Protein AF-A0A3S1QYB8-F1 (afdb_monomer_lite)

Structure (mmCIF, N/CA/C/O backbone):
data_AF-A0A3S1QYB8-F1
#
_entry.id   AF-A0A3S1QYB8-F1
#
loop_
_atom_site.group_PDB
_atom_site.id
_atom_site.type_symbol
_atom_site.label_atom_id
_atom_site.label_alt_id
_atom_site.label_comp_id
_atom_site.label_asym_id
_atom_site.label_entity_id
_atom_site.label_seq_id
_atom_site.pdbx_PDB_ins_code
_atom_site.Cartn_x
_atom_site.Cartn_y
_atom_site.Cartn_z
_atom_site.occupancy
_atom_site.B_iso_or_equiv
_atom_site.auth_seq_id
_atom_site.auth_comp_id
_atom_site.auth_asym_id
_atom_site.auth_atom_id
_atom_site.pdbx_PDB_model_num
ATOM 1 N N . ILE A 1 1 ? -15.204 2.999 31.875 1.00 94.75 1 ILE A N 1
ATOM 2 C CA . ILE A 1 1 ? -15.272 3.594 30.516 1.00 94.75 1 ILE A CA 1
ATOM 3 C C . ILE A 1 1 ? -16.726 3.770 30.105 1.00 94.75 1 ILE A C 1
ATOM 5 O O . ILE A 1 1 ? -17.109 4.912 29.924 1.00 94.75 1 ILE A O 1
ATOM 9 N N . ARG A 1 2 ? -17.537 2.701 30.060 1.00 95.44 2 ARG A N 1
ATOM 10 C CA . ARG A 1 2 ? -18.977 2.768 29.740 1.00 95.44 2 ARG A CA 1
ATOM 11 C C . ARG A 1 2 ? -19.713 3.896 30.472 1.00 95.44 2 ARG A C 1
ATOM 13 O O . ARG A 1 2 ? -20.217 4.795 29.818 1.00 95.44 2 ARG A O 1
ATOM 20 N N . ASP A 1 3 ? -19.634 3.929 31.799 1.00 96.38 3 ASP A N 1
ATOM 21 C CA . ASP A 1 3 ? -20.316 4.953 32.603 1.00 96.38 3 ASP A CA 1
ATOM 22 C C . ASP A 1 3 ? -19.886 6.386 32.237 1.00 96.38 3 ASP A C 1
ATOM 24 O O . ASP A 1 3 ? -20.693 7.309 32.247 1.00 96.38 3 ASP A O 1
ATOM 28 N N . ALA A 1 4 ? -18.615 6.585 31.870 1.00 96.50 4 ALA A N 1
ATOM 29 C CA . ALA A 1 4 ? -18.109 7.887 31.439 1.00 96.50 4 ALA A CA 1
ATOM 30 C C . ALA A 1 4 ? -18.601 8.262 30.029 1.00 96.50 4 ALA A C 1
ATOM 32 O O . ALA A 1 4 ? -18.896 9.431 29.785 1.00 96.50 4 ALA A O 1
ATOM 33 N N . LEU A 1 5 ? -18.722 7.284 29.121 1.00 95.25 5 LEU A N 1
ATOM 34 C CA . LEU A 1 5 ? -19.315 7.481 27.794 1.00 95.25 5 LEU A CA 1
ATOM 35 C C . LEU A 1 5 ? -20.794 7.859 27.912 1.00 95.25 5 LEU A C 1
ATOM 37 O O . LEU A 1 5 ? -21.228 8.837 27.310 1.00 95.25 5 LEU A O 1
ATOM 41 N N . GLU A 1 6 ? -21.547 7.135 28.741 1.00 94.75 6 GLU A N 1
ATOM 42 C CA . GLU A 1 6 ? -22.965 7.398 28.997 1.00 94.75 6 GLU A CA 1
ATOM 43 C C . GLU A 1 6 ? -23.174 8.766 29.655 1.00 94.75 6 GLU A C 1
ATOM 45 O O . GLU A 1 6 ? -24.042 9.528 29.229 1.00 94.75 6 GLU A O 1
ATOM 50 N N . ALA A 1 7 ? -22.340 9.130 30.636 1.00 96.56 7 ALA A N 1
ATOM 51 C CA . ALA A 1 7 ? -22.395 10.442 31.276 1.00 96.56 7 ALA A CA 1
ATOM 52 C C . ALA A 1 7 ? -22.095 11.588 30.293 1.00 96.56 7 ALA A C 1
ATOM 54 O O . ALA A 1 7 ? -22.772 12.618 30.319 1.00 96.56 7 ALA A O 1
ATOM 55 N N . ALA A 1 8 ? -21.112 11.415 29.404 1.00 95.62 8 ALA A N 1
ATOM 56 C CA . ALA A 1 8 ? -20.799 12.394 28.365 1.00 95.62 8 ALA A CA 1
ATOM 57 C C . ALA A 1 8 ? -21.918 12.496 27.311 1.00 95.62 8 ALA A C 1
ATOM 59 O O . ALA A 1 8 ? -22.296 13.592 26.900 1.00 95.62 8 ALA A O 1
ATOM 60 N N . ALA A 1 9 ? -22.512 11.373 26.906 1.00 93.00 9 ALA A N 1
ATOM 61 C CA . ALA A 1 9 ? -23.661 11.379 26.005 1.00 93.00 9 ALA A CA 1
ATOM 62 C C . ALA A 1 9 ? -24.874 12.083 26.645 1.00 93.00 9 ALA A C 1
ATOM 64 O O . ALA A 1 9 ? -25.525 12.912 26.002 1.00 93.00 9 ALA A O 1
ATOM 65 N N . ALA A 1 10 ? -25.141 11.815 27.928 1.00 96.00 10 ALA A N 1
ATOM 66 C CA . ALA A 1 10 ? -26.220 12.439 28.692 1.00 96.00 10 ALA A CA 1
ATOM 67 C C . ALA A 1 10 ? -26.015 13.950 28.898 1.00 96.00 10 ALA A C 1
ATOM 69 O O . ALA A 1 10 ? -26.993 14.695 28.946 1.00 96.00 10 ALA A O 1
ATOM 70 N N . SER A 1 11 ? -24.766 14.424 28.962 1.00 96.81 11 SER A N 1
ATOM 71 C CA . SER A 1 11 ? -24.444 15.859 29.009 1.00 96.81 11 SER A CA 1
ATOM 72 C C . SER A 1 11 ? -24.507 16.551 27.638 1.00 96.81 11 SER A C 1
ATOM 74 O O . SER A 1 11 ? -24.294 17.760 27.540 1.00 96.81 11 SER A O 1
ATOM 76 N N . GLY A 1 12 ? -24.855 15.812 26.579 1.00 97.19 12 GLY A N 1
ATOM 77 C CA . GLY A 1 12 ? -25.076 16.337 25.234 1.00 97.19 12 GLY A CA 1
ATOM 78 C C . GLY A 1 12 ? -23.869 16.241 24.300 1.00 97.19 12 GLY A C 1
ATOM 79 O O . GLY A 1 12 ? -23.963 16.711 23.162 1.00 97.19 12 GLY A O 1
ATOM 80 N N . SER A 1 13 ? -22.756 15.625 24.717 1.00 96.75 13 SER A N 1
ATOM 81 C CA . SER A 1 13 ? -21.618 15.383 23.825 1.00 96.75 13 SER A CA 1
ATOM 82 C C . SER A 1 13 ? -22.030 14.484 22.654 1.00 96.75 13 SER A C 1
ATOM 84 O O . SER A 1 13 ? -22.622 13.424 22.836 1.00 96.75 13 SER A O 1
ATOM 86 N N . ARG A 1 14 ? -21.724 14.920 21.425 1.00 94.19 14 ARG A N 1
ATOM 87 C CA . ARG A 1 14 ? -22.006 14.163 20.187 1.00 94.19 14 ARG A CA 1
ATOM 88 C C . ARG A 1 14 ? -20.832 13.309 19.722 1.00 94.19 14 ARG A C 1
ATOM 90 O O . ARG A 1 14 ? -21.042 12.282 19.092 1.00 94.19 14 ARG A O 1
ATOM 97 N N . TYR A 1 15 ? -19.618 13.747 20.038 1.00 95.44 15 TYR A N 1
ATOM 98 C CA . TYR A 1 15 ? -18.372 13.064 19.717 1.00 95.44 15 TYR A CA 1
ATOM 99 C C . TYR A 1 15 ? -17.542 12.998 20.993 1.00 95.44 15 TYR A C 1
ATOM 101 O O . TYR A 1 15 ? -17.336 14.025 21.642 1.00 95.44 15 TYR A O 1
ATOM 109 N N . ILE A 1 16 ? -17.101 11.798 21.360 1.00 96.00 16 ILE A N 1
ATOM 110 C CA . ILE A 1 16 ? -16.344 11.552 22.586 1.00 96.00 16 ILE A CA 1
ATOM 111 C C . ILE A 1 16 ? -15.006 10.946 22.175 1.00 96.00 16 ILE A C 1
ATOM 113 O O . ILE A 1 16 ? -14.957 9.851 21.620 1.00 96.00 16 ILE A O 1
ATOM 117 N N . VAL A 1 17 ? -13.924 11.684 22.415 1.00 96.12 17 VAL A N 1
ATOM 118 C CA . VAL A 1 17 ? -12.561 11.182 22.216 1.00 96.12 17 VAL A CA 1
ATOM 119 C C . VAL A 1 17 ? -12.156 10.426 23.474 1.00 96.12 17 VAL A C 1
ATOM 121 O O . VAL A 1 17 ? -12.321 10.940 24.580 1.00 96.12 17 VAL A O 1
ATOM 124 N N . VAL A 1 18 ? -11.649 9.207 23.303 1.00 96.25 18 VAL A N 1
ATOM 125 C CA . VAL A 1 18 ? -11.199 8.355 24.406 1.00 96.25 18 VAL A CA 1
ATOM 126 C C . VAL A 1 18 ? -9.716 8.081 24.234 1.00 96.25 18 VAL A C 1
ATOM 128 O O . VAL A 1 18 ? -9.291 7.601 23.182 1.00 96.25 18 VAL A O 1
ATOM 131 N N . ASP A 1 19 ? -8.939 8.387 25.266 1.00 96.81 19 ASP A N 1
ATOM 132 C CA . ASP A 1 19 ? -7.500 8.155 25.254 1.00 96.81 19 ASP A CA 1
ATOM 133 C C . ASP A 1 19 ? -7.182 6.657 25.285 1.00 96.81 19 ASP A C 1
ATOM 135 O O . ASP A 1 19 ? -7.804 5.877 26.010 1.00 96.81 19 ASP A O 1
ATOM 139 N N . ALA A 1 20 ? -6.162 6.268 24.524 1.00 96.88 20 ALA A N 1
ATOM 140 C CA . ALA A 1 20 ? -5.585 4.934 24.550 1.00 96.88 20 ALA A CA 1
ATOM 141 C C . ALA A 1 20 ? -4.062 5.047 24.466 1.00 96.88 20 ALA A C 1
ATOM 143 O O . ALA A 1 20 ? -3.528 5.638 23.526 1.00 96.88 20 ALA A O 1
ATOM 144 N N . ILE A 1 21 ? -3.363 4.484 25.450 1.00 97.06 21 ILE A N 1
ATOM 145 C CA . ILE A 1 21 ? -1.895 4.467 25.510 1.00 97.06 21 ILE A CA 1
ATOM 146 C C . ILE A 1 21 ? -1.376 3.084 25.097 1.00 97.06 21 ILE A C 1
ATOM 148 O O . ILE A 1 21 ? -0.306 2.967 24.503 1.00 97.06 21 ILE A O 1
ATOM 152 N N . LEU A 1 22 ? -2.134 2.031 25.413 1.00 97.06 22 LEU A N 1
ATOM 153 C CA . LEU A 1 22 ? -1.782 0.631 25.189 1.00 97.06 22 LEU A CA 1
ATOM 154 C C . LEU A 1 22 ? -2.928 -0.128 24.507 1.00 97.06 22 LEU A C 1
ATOM 156 O O . LEU A 1 22 ? -4.095 0.231 24.645 1.00 97.06 22 LEU A O 1
ATOM 160 N N . ASP A 1 23 ? -2.620 -1.259 23.866 1.00 96.81 23 ASP A N 1
ATOM 161 C CA . ASP A 1 23 ? -3.629 -2.115 23.214 1.00 96.81 23 ASP A CA 1
ATOM 162 C C . ASP A 1 23 ? -4.745 -2.567 24.168 1.00 96.81 23 ASP A C 1
ATOM 164 O O . ASP A 1 23 ? -5.901 -2.700 23.769 1.00 96.81 23 ASP A O 1
ATOM 168 N N . LYS A 1 24 ? -4.432 -2.762 25.455 1.00 97.00 24 LYS A N 1
ATOM 169 C CA . LYS A 1 24 ? -5.439 -3.094 26.476 1.00 97.00 24 LYS A CA 1
ATOM 170 C C . LYS A 1 24 ? -6.483 -1.987 26.662 1.00 97.00 24 LYS A C 1
ATOM 172 O O . LYS A 1 24 ? -7.623 -2.297 26.995 1.00 97.00 24 LYS A O 1
ATOM 177 N N . ASP A 1 25 ? -6.111 -0.728 26.428 1.00 97.19 25 ASP A N 1
ATOM 178 C CA . ASP A 1 25 ? -7.034 0.402 26.512 1.00 97.19 25 ASP A CA 1
ATOM 179 C C . ASP A 1 25 ? -7.999 0.345 25.322 1.00 97.19 25 ASP A C 1
ATOM 181 O O . ASP A 1 25 ? -9.204 0.460 25.509 1.00 97.19 25 ASP A O 1
ATOM 185 N N . LEU A 1 26 ? -7.502 0.038 24.115 1.00 97.19 26 LEU A N 1
ATOM 186 C CA . LEU A 1 26 ? -8.329 -0.173 22.917 1.00 97.19 26 LEU A CA 1
ATOM 187 C C . LEU A 1 26 ? -9.301 -1.351 23.073 1.00 97.19 26 LEU A C 1
ATOM 189 O O . LEU A 1 26 ? -10.452 -1.266 22.644 1.00 97.19 26 LEU A O 1
ATOM 193 N N . ILE A 1 27 ? -8.869 -2.439 23.717 1.00 96.75 27 ILE A N 1
ATOM 194 C CA . ILE A 1 27 ? -9.749 -3.569 24.044 1.00 96.75 27 ILE A CA 1
ATOM 195 C C . ILE A 1 27 ? -10.845 -3.123 25.020 1.00 96.75 27 ILE A C 1
ATOM 197 O O . ILE A 1 27 ? -12.020 -3.375 24.759 1.00 96.75 27 ILE A O 1
ATOM 201 N N . ALA A 1 28 ? -10.486 -2.414 26.095 1.00 96.94 28 ALA A N 1
ATOM 202 C CA . ALA A 1 28 ? -11.443 -1.915 27.083 1.00 96.94 28 ALA A CA 1
ATOM 203 C C . ALA A 1 28 ? -12.426 -0.882 26.493 1.00 96.94 28 ALA A C 1
ATOM 205 O O . ALA A 1 28 ? -13.602 -0.871 26.861 1.00 96.94 28 ALA A O 1
ATOM 206 N N . ILE A 1 29 ? -11.972 -0.041 25.556 1.00 96.50 29 ILE A N 1
ATOM 207 C CA . ILE A 1 29 ? -12.822 0.868 24.773 1.00 96.50 29 ILE A CA 1
ATOM 208 C C . ILE A 1 29 ? -13.810 0.061 23.932 1.00 96.50 29 ILE A C 1
ATOM 210 O O . ILE A 1 29 ? -15.009 0.320 23.992 1.00 96.50 29 ILE A O 1
ATOM 214 N N . GLY A 1 30 ? -13.327 -0.946 23.197 1.00 95.69 30 GLY A N 1
ATOM 215 C CA . GLY A 1 30 ? -14.179 -1.822 22.396 1.00 95.69 30 GLY A CA 1
ATOM 216 C C . GLY A 1 30 ? -15.252 -2.514 23.237 1.00 95.69 30 GLY A C 1
ATOM 217 O O . GLY A 1 30 ? -16.414 -2.527 22.848 1.00 95.69 30 GLY A O 1
ATOM 218 N N . GLU A 1 31 ? -14.900 -3.039 24.412 1.00 96.12 31 GLU A N 1
ATOM 219 C CA . GLU A 1 31 ? -15.863 -3.642 25.345 1.00 96.12 31 GLU A CA 1
ATOM 220 C C . GLU A 1 31 ? -16.900 -2.636 25.857 1.00 96.12 31 GLU A C 1
ATOM 222 O O . GLU A 1 31 ? -18.093 -2.941 25.900 1.00 96.12 31 GLU A O 1
ATOM 227 N N . ALA A 1 32 ? -16.469 -1.428 26.227 1.00 96.00 32 ALA A N 1
ATOM 228 C CA . ALA A 1 32 ? -17.360 -0.373 26.702 1.00 96.00 32 ALA A CA 1
ATOM 229 C C . ALA A 1 32 ? -18.340 0.108 25.623 1.00 96.00 32 ALA A C 1
ATOM 231 O O . ALA A 1 32 ? -19.475 0.439 25.951 1.00 96.00 32 ALA A O 1
ATOM 232 N N . ALA A 1 33 ? -17.925 0.080 24.359 1.00 93.94 33 ALA A N 1
ATOM 233 C CA . ALA A 1 33 ? -18.715 0.507 23.211 1.00 93.94 33 ALA A CA 1
ATOM 234 C C . ALA A 1 33 ? -19.610 -0.602 22.618 1.00 93.94 33 ALA A C 1
ATOM 236 O O . ALA A 1 33 ? -20.138 -0.456 21.522 1.00 93.94 33 ALA A O 1
ATOM 237 N N . GLU A 1 34 ? -19.799 -1.731 23.315 1.00 94.06 34 GLU A N 1
ATOM 238 C CA . GLU A 1 34 ? -20.613 -2.868 22.837 1.00 94.06 34 GLU A CA 1
ATOM 239 C C . GLU A 1 34 ? -22.035 -2.485 22.389 1.00 94.06 34 GLU A C 1
ATOM 241 O O . GLU A 1 34 ? -22.575 -3.103 21.474 1.00 94.06 34 GLU A O 1
ATOM 246 N N . SER A 1 35 ? -22.636 -1.483 23.031 1.00 90.56 35 SER A N 1
ATOM 247 C CA . SER A 1 35 ? -23.990 -0.994 22.747 1.00 90.56 35 SER A CA 1
ATOM 248 C C . SER A 1 35 ? -24.030 0.167 21.750 1.00 90.56 35 SER A C 1
ATOM 250 O O . SER A 1 35 ? -25.119 0.610 21.384 1.00 90.56 35 SER A O 1
ATOM 252 N N . ASP A 1 36 ? -22.874 0.683 21.332 1.00 92.62 36 ASP A N 1
ATOM 253 C CA . ASP A 1 36 ? -22.805 1.849 20.460 1.00 92.62 36 ASP A CA 1
ATOM 254 C C . ASP A 1 36 ? -23.073 1.452 19.007 1.00 92.62 36 ASP A C 1
ATOM 256 O O . ASP A 1 36 ? -22.509 0.500 18.469 1.00 92.62 36 ASP A O 1
ATOM 260 N N . VAL A 1 37 ? -23.937 2.221 18.343 1.00 92.94 37 VAL A N 1
ATOM 261 C CA . VAL A 1 37 ? -24.318 1.977 16.940 1.00 92.94 37 VAL A CA 1
ATOM 262 C C . VAL A 1 37 ? -23.219 2.427 15.967 1.00 92.94 37 VAL A C 1
ATOM 264 O O . VAL A 1 37 ? -23.155 1.945 14.837 1.00 92.94 37 VAL A O 1
ATOM 267 N N . LEU A 1 38 ? -22.351 3.352 16.388 1.00 94.12 38 LEU A N 1
ATOM 268 C CA . LEU A 1 38 ? -21.296 3.926 15.558 1.00 94.12 38 LEU A CA 1
ATOM 269 C C . LEU A 1 38 ? -20.019 4.152 16.371 1.00 94.12 38 LEU A C 1
ATOM 271 O O . LEU A 1 38 ? -20.038 4.836 17.389 1.00 94.12 38 LEU A O 1
ATOM 275 N N . LEU A 1 39 ? -18.902 3.647 15.847 1.00 94.62 39 LEU A N 1
ATOM 276 C CA . LEU A 1 39 ? -17.550 3.960 16.302 1.00 94.62 39 LEU A CA 1
ATOM 277 C C . LEU A 1 39 ? -16.735 4.521 15.132 1.00 94.62 39 LEU A C 1
ATOM 279 O O . LEU A 1 39 ? -16.906 4.095 13.989 1.00 94.62 39 LEU A O 1
ATOM 283 N N . SER A 1 40 ? -15.808 5.436 15.418 1.00 95.31 40 SER A N 1
ATOM 284 C CA . SER A 1 40 ? -14.897 6.005 14.419 1.00 95.31 40 SER A CA 1
ATOM 285 C C . SER A 1 40 ? -13.462 6.054 14.935 1.00 95.31 40 SER A C 1
ATOM 287 O O . SER A 1 40 ? -13.230 6.511 16.053 1.00 95.31 40 SER A O 1
ATOM 289 N N . GLY A 1 41 ? -12.495 5.643 14.114 1.00 94.25 41 GLY A N 1
ATOM 290 C CA . GLY A 1 41 ? -11.072 5.690 14.447 1.00 94.25 41 GLY A CA 1
ATOM 291 C C . GLY A 1 41 ? -10.205 4.953 13.426 1.00 94.25 41 GLY A C 1
ATOM 292 O O . GLY A 1 41 ? -10.700 4.464 12.412 1.00 94.25 41 GLY A O 1
ATOM 293 N N . GLY A 1 42 ? -8.900 4.870 13.702 1.00 93.81 42 GLY A N 1
ATOM 294 C CA . GLY A 1 42 ? -7.994 3.980 12.966 1.00 93.81 42 GLY A CA 1
ATOM 295 C C . GLY A 1 42 ? -8.267 2.500 13.267 1.00 93.81 42 GLY A C 1
ATOM 296 O O . GLY A 1 42 ? -9.130 2.169 14.076 1.00 93.81 42 GLY A O 1
ATOM 297 N N . SER A 1 43 ? -7.492 1.589 12.672 1.00 93.06 43 SER A N 1
ATOM 298 C CA . SER A 1 43 ? -7.696 0.136 12.829 1.00 93.06 43 SER A CA 1
ATOM 299 C C . SER A 1 43 ? -7.660 -0.353 14.284 1.00 93.06 43 SER A C 1
ATOM 301 O O . SER A 1 43 ? -8.344 -1.318 14.619 1.00 93.06 43 SER A O 1
ATOM 303 N N . GLY A 1 44 ? -6.913 0.326 15.161 1.00 94.31 44 GLY A N 1
ATOM 304 C CA . GLY A 1 44 ? -6.794 -0.029 16.578 1.00 94.31 44 GLY A CA 1
ATOM 305 C C . GLY A 1 44 ? -8.128 -0.069 17.332 1.00 94.31 44 GLY A C 1
ATOM 306 O O . GLY A 1 44 ? -8.306 -0.923 18.197 1.00 94.31 44 GLY A O 1
ATOM 307 N N . ILE A 1 45 ? -9.105 0.772 16.965 1.00 93.81 45 ILE A N 1
ATOM 308 C CA . ILE A 1 45 ? -10.423 0.787 17.629 1.00 93.81 45 ILE A CA 1
ATOM 309 C C . ILE A 1 45 ? -11.186 -0.535 17.445 1.00 93.81 45 ILE A C 1
ATOM 311 O O . ILE A 1 45 ? -12.053 -0.879 18.244 1.00 93.81 45 ILE A O 1
ATOM 315 N N . ALA A 1 46 ? -10.840 -1.310 16.412 1.00 93.56 46 ALA A N 1
ATOM 316 C CA . ALA A 1 46 ? -11.483 -2.580 16.112 1.00 93.56 46 ALA A CA 1
ATOM 317 C C . ALA A 1 46 ? -10.940 -3.761 16.937 1.00 93.56 46 ALA A C 1
ATOM 319 O O . ALA A 1 46 ? -11.542 -4.831 16.897 1.00 93.56 46 ALA A O 1
ATOM 320 N N . LEU A 1 47 ? -9.841 -3.602 17.692 1.00 94.12 47 LEU A N 1
ATOM 321 C CA . LEU A 1 47 ? -9.184 -4.712 18.404 1.00 94.12 47 LEU A CA 1
ATOM 322 C C . LEU A 1 47 ? -10.122 -5.441 19.382 1.00 94.12 47 LEU A C 1
ATOM 324 O O . LEU A 1 47 ? -10.121 -6.672 19.437 1.00 94.12 47 LEU A O 1
ATOM 328 N N . GLY A 1 48 ? -10.941 -4.697 20.133 1.00 92.88 48 GLY A N 1
ATOM 329 C CA . GLY A 1 48 ? -11.879 -5.262 21.112 1.00 92.88 48 GLY A CA 1
ATOM 330 C C . GLY A 1 48 ? -13.199 -5.770 20.518 1.00 92.88 48 GLY A C 1
ATOM 331 O O . GLY A 1 48 ? -13.840 -6.646 21.102 1.00 92.88 48 GLY A O 1
ATOM 332 N N . LEU A 1 49 ? -13.601 -5.277 19.340 1.00 94.12 49 LEU A N 1
ATOM 333 C CA . LEU A 1 49 ? -14.957 -5.476 18.808 1.00 94.12 49 LEU A CA 1
ATOM 334 C C . LEU A 1 49 ? -15.328 -6.948 18.560 1.00 94.12 49 LEU A C 1
ATOM 336 O O . LEU A 1 49 ? -16.415 -7.353 18.980 1.00 94.12 49 LEU A O 1
ATOM 340 N N . PRO A 1 50 ? -14.469 -7.803 17.962 1.00 93.12 50 PRO A N 1
ATOM 341 C CA . PRO A 1 50 ? -14.822 -9.203 17.738 1.00 93.12 50 PRO A CA 1
ATOM 342 C C . PRO A 1 50 ? -15.150 -9.964 19.031 1.00 93.12 50 PRO A C 1
ATOM 344 O O . PRO A 1 50 ? -15.899 -10.939 19.000 1.00 93.12 50 PRO A O 1
ATOM 347 N N . THR A 1 51 ? -14.605 -9.548 20.179 1.00 92.19 51 THR A N 1
ATOM 348 C CA . THR A 1 51 ? -14.893 -10.197 21.464 1.00 92.19 51 THR A CA 1
ATOM 349 C C . THR A 1 51 ? -16.324 -9.948 21.932 1.00 92.19 51 THR A C 1
ATOM 351 O O . THR A 1 51 ? -16.942 -10.889 22.429 1.00 92.19 51 THR A O 1
ATOM 354 N N . ASN A 1 52 ? -16.887 -8.763 21.685 1.00 93.81 52 ASN A N 1
ATOM 355 C CA . ASN A 1 52 ? -18.290 -8.464 21.992 1.00 93.81 52 ASN A CA 1
ATOM 356 C C . ASN A 1 52 ? -19.233 -9.390 21.213 1.00 93.81 52 ASN A C 1
ATOM 358 O O . ASN A 1 52 ? -20.054 -10.095 21.798 1.00 93.81 52 ASN A O 1
ATOM 362 N N . PHE A 1 53 ? -19.039 -9.493 19.895 1.00 93.62 53 PHE A N 1
ATOM 363 C CA . PHE A 1 53 ? -19.859 -10.366 19.049 1.00 93.62 53 PHE A CA 1
ATOM 364 C C . PHE A 1 53 ? -19.706 -11.850 19.409 1.00 93.62 53 PHE A C 1
ATOM 366 O O . PHE A 1 53 ? -20.683 -12.597 19.361 1.00 93.62 53 PHE A O 1
ATOM 373 N N . ARG A 1 54 ? -18.503 -12.290 19.812 1.00 93.69 54 ARG A N 1
ATOM 374 C CA . ARG A 1 54 ? -18.279 -13.656 20.319 1.00 93.69 54 ARG A CA 1
ATOM 375 C C . ARG A 1 54 ? -19.040 -13.910 21.621 1.00 93.69 54 ARG A C 1
ATOM 377 O O . ARG A 1 54 ? -19.651 -14.965 21.755 1.00 93.69 54 ARG A O 1
ATOM 384 N N . ARG A 1 55 ? -19.020 -12.964 22.568 1.00 92.19 55 ARG A N 1
ATOM 385 C CA . ARG A 1 55 ? -19.755 -13.063 23.844 1.00 92.19 55 ARG A CA 1
ATOM 386 C C . ARG A 1 55 ? -21.267 -13.118 23.623 1.00 92.19 55 ARG A C 1
ATOM 388 O O . ARG A 1 55 ? -21.943 -13.880 24.305 1.00 92.19 55 ARG A O 1
ATOM 395 N N . ALA A 1 56 ? -21.768 -12.381 22.636 1.00 93.50 56 ALA A N 1
ATOM 396 C CA . ALA A 1 56 ? -23.168 -12.408 22.223 1.00 93.50 56 ALA A CA 1
ATOM 397 C C . ALA A 1 56 ? -23.558 -13.653 21.394 1.00 93.50 56 ALA A C 1
ATOM 399 O O . ALA A 1 56 ? -24.715 -13.787 21.007 1.00 93.50 56 ALA A O 1
ATOM 400 N N . GLY A 1 57 ? -22.617 -14.555 21.082 1.00 94.38 57 GLY A N 1
ATOM 401 C CA . GLY A 1 57 ? -22.876 -15.736 20.249 1.00 94.38 57 GLY A CA 1
ATOM 402 C C . GLY A 1 57 ? -23.162 -15.423 18.775 1.00 94.38 57 GLY A C 1
ATOM 403 O O . GLY A 1 57 ? -23.632 -16.292 18.047 1.00 94.38 57 GLY A O 1
ATOM 404 N N . LEU A 1 58 ? -22.878 -14.196 18.325 1.00 94.12 58 LEU A N 1
ATOM 405 C CA . LEU A 1 58 ? -23.167 -13.720 16.968 1.00 94.12 58 LEU A CA 1
ATOM 406 C C . LEU A 1 58 ? -22.107 -14.150 15.951 1.00 94.12 58 LEU A C 1
ATOM 408 O O . LEU A 1 58 ? -22.392 -14.233 14.759 1.00 94.12 58 LEU A O 1
ATOM 412 N N . ILE A 1 59 ? -20.887 -14.431 16.414 1.00 92.75 59 ILE A N 1
ATOM 413 C CA . ILE A 1 59 ? -19.812 -14.976 15.582 1.00 92.75 59 ILE A CA 1
ATOM 414 C C . ILE A 1 59 ? -19.128 -16.151 16.283 1.00 92.75 59 ILE A C 1
ATOM 416 O O . ILE A 1 59 ? -18.944 -16.157 17.502 1.00 92.75 59 ILE A O 1
ATOM 420 N N . GLY A 1 60 ? -18.719 -17.144 15.495 1.00 87.62 60 GLY A N 1
ATOM 421 C CA . GLY A 1 60 ? -17.918 -18.270 15.970 1.00 87.62 60 GLY A CA 1
ATOM 422 C C . GLY A 1 60 ? -16.426 -17.940 16.089 1.00 87.62 60 GLY A C 1
ATOM 423 O O . GLY A 1 60 ? -15.963 -16.847 15.762 1.00 87.62 60 GLY A O 1
ATOM 424 N N . ARG A 1 61 ? -15.639 -18.930 16.519 1.00 79.31 61 ARG A N 1
ATOM 425 C CA . ARG A 1 61 ? -14.176 -18.926 16.372 1.00 79.31 61 ARG A CA 1
ATOM 426 C C . ARG A 1 61 ? -13.825 -19.580 15.037 1.00 79.31 61 ARG A C 1
ATOM 428 O O . ARG A 1 61 ? -13.502 -20.761 15.002 1.00 79.31 61 ARG A O 1
ATOM 435 N N . ALA A 1 62 ? -13.957 -18.847 13.937 1.00 71.94 62 ALA A N 1
ATOM 436 C CA . ALA A 1 62 ? -13.487 -19.348 12.651 1.00 71.94 62 ALA A CA 1
ATOM 437 C C . ALA A 1 62 ? -11.962 -19.190 12.576 1.00 71.94 62 ALA A C 1
ATOM 439 O O . ALA A 1 62 ? -11.444 -18.084 12.739 1.00 71.94 62 ALA A O 1
ATOM 440 N N . ALA A 1 63 ? -11.248 -20.291 12.341 1.00 73.06 63 ALA A N 1
ATOM 441 C CA . ALA A 1 63 ? -9.889 -20.213 11.829 1.00 73.06 63 ALA A CA 1
ATOM 442 C C . ALA A 1 63 ? -9.973 -19.764 10.364 1.00 73.06 63 ALA A C 1
ATOM 444 O O . ALA A 1 63 ? -10.817 -20.246 9.609 1.00 73.06 63 ALA A O 1
AT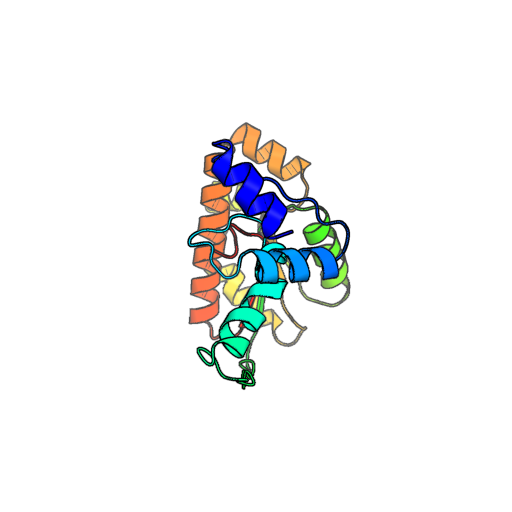OM 445 N N . MET A 1 64 ? -9.142 -18.802 9.968 1.00 75.12 64 MET A N 1
ATOM 446 C CA . MET A 1 64 ? -9.028 -18.451 8.558 1.00 75.12 64 MET A CA 1
ATOM 447 C C . MET A 1 64 ? -8.134 -19.482 7.872 1.00 75.12 64 MET A C 1
ATOM 449 O O . MET A 1 64 ? -6.913 -19.396 7.975 1.00 75.12 64 MET A O 1
ATOM 453 N N . ASP A 1 65 ? -8.736 -20.416 7.138 1.00 83.12 65 ASP A N 1
ATOM 454 C CA . ASP A 1 65 ? -8.021 -21.379 6.287 1.00 83.12 65 ASP A CA 1
ATOM 455 C C . ASP A 1 65 ? -7.596 -20.729 4.960 1.00 83.12 65 ASP A C 1
ATOM 457 O O . ASP A 1 65 ? -7.895 -21.203 3.860 1.00 83.12 65 ASP A O 1
ATOM 461 N N . TRP A 1 66 ? -6.920 -19.582 5.044 1.00 86.19 66 TRP A N 1
ATOM 462 C CA . TRP A 1 66 ? -6.384 -18.925 3.862 1.00 86.19 66 TRP A CA 1
ATOM 463 C C . TRP A 1 66 ? -5.021 -19.513 3.505 1.00 86.19 66 TRP A C 1
ATOM 465 O O . TRP A 1 66 ? -4.070 -19.448 4.282 1.00 86.19 66 TRP A O 1
ATOM 475 N N . MET A 1 67 ? -4.915 -20.036 2.286 1.00 85.38 67 MET A N 1
ATOM 476 C CA . MET A 1 67 ? -3.641 -20.403 1.680 1.00 85.38 67 MET A CA 1
ATOM 477 C C . MET A 1 67 ? -3.318 -19.442 0.541 1.00 85.38 67 MET A C 1
ATOM 479 O O . MET A 1 67 ? -4.155 -19.169 -0.325 1.00 85.38 67 MET A O 1
ATOM 483 N N . GLY A 1 68 ? -2.078 -18.957 0.521 1.00 86.38 68 GLY A N 1
ATOM 484 C CA . GLY A 1 68 ? -1.582 -18.112 -0.557 1.00 86.38 68 GLY A CA 1
ATOM 485 C C . GLY A 1 68 ? -1.634 -18.808 -1.918 1.00 86.38 68 GLY A C 1
ATOM 486 O O . GLY A 1 68 ? -1.544 -20.032 -2.031 1.00 86.38 68 GLY A O 1
ATOM 487 N N . LYS A 1 69 ? -1.767 -18.016 -2.986 1.00 90.12 69 LYS A N 1
ATOM 488 C CA . LYS A 1 69 ? -1.636 -18.521 -4.359 1.00 90.12 69 LYS A CA 1
ATOM 489 C C . LYS A 1 69 ? -0.169 -18.790 -4.680 1.00 90.12 69 LYS A C 1
ATOM 491 O O . LYS A 1 69 ? 0.702 -18.064 -4.226 1.00 90.12 69 LYS A O 1
ATOM 496 N N . GLN A 1 70 ? 0.095 -19.805 -5.496 1.00 92.44 70 GLN A N 1
ATOM 497 C CA . GLN A 1 70 ? 1.419 -20.061 -6.065 1.00 92.44 70 GLN A CA 1
ATOM 498 C C . GLN A 1 70 ? 1.546 -19.415 -7.453 1.00 92.44 70 GLN A C 1
ATOM 500 O O . GLN A 1 70 ? 0.544 -19.028 -8.062 1.00 92.44 70 GLN A O 1
ATOM 505 N N . GLY A 1 71 ? 2.778 -19.327 -7.956 1.00 93.69 71 GLY A N 1
ATOM 506 C CA . GLY A 1 71 ? 3.088 -18.864 -9.312 1.00 93.69 71 GLY A CA 1
ATOM 507 C C . GLY A 1 71 ? 3.889 -17.557 -9.370 1.00 93.69 71 GLY A C 1
ATOM 508 O O . GLY A 1 71 ? 4.291 -17.038 -8.318 1.00 93.69 71 GLY A O 1
ATOM 509 N N . PRO A 1 72 ? 4.128 -17.038 -10.592 1.00 96.81 72 PRO A N 1
ATOM 510 C CA . PRO A 1 72 ? 4.936 -15.843 -10.829 1.00 96.81 72 PRO A CA 1
ATOM 511 C C . PRO A 1 72 ? 4.433 -14.638 -10.036 1.00 96.81 72 PRO A C 1
ATOM 513 O O . PRO A 1 72 ? 3.223 -14.482 -9.821 1.00 96.81 72 PRO A O 1
ATOM 516 N N . ALA A 1 73 ? 5.366 -13.805 -9.584 1.00 97.62 73 ALA A N 1
ATOM 517 C CA . ALA A 1 73 ? 5.078 -12.662 -8.730 1.00 97.62 73 ALA A CA 1
ATOM 518 C C . ALA A 1 73 ? 5.791 -11.399 -9.192 1.00 97.62 73 ALA A C 1
ATOM 520 O O . ALA A 1 73 ? 6.842 -11.465 -9.828 1.00 97.62 73 ALA A O 1
ATOM 521 N N . ALA A 1 74 ? 5.220 -10.258 -8.827 1.00 98.31 74 ALA A N 1
ATOM 522 C CA . ALA A 1 74 ? 5.798 -8.950 -9.081 1.00 98.31 74 ALA A CA 1
ATOM 523 C C . ALA A 1 74 ? 5.516 -8.000 -7.916 1.00 98.31 74 ALA A C 1
ATOM 525 O O . ALA A 1 74 ? 4.483 -8.113 -7.247 1.00 98.31 74 ALA A O 1
ATOM 526 N N . VAL A 1 75 ? 6.427 -7.054 -7.700 1.00 98.25 75 VAL A N 1
ATOM 527 C CA . VAL A 1 75 ? 6.243 -5.941 -6.765 1.00 98.25 75 VAL A CA 1
ATOM 528 C C . VAL A 1 75 ? 6.029 -4.659 -7.560 1.00 98.25 75 VAL A C 1
ATOM 530 O O . VAL A 1 75 ? 6.826 -4.349 -8.443 1.00 98.25 75 VAL A O 1
ATOM 533 N N . LEU A 1 76 ? 4.980 -3.909 -7.231 1.00 98.06 76 LEU A N 1
ATOM 534 C CA . LEU A 1 76 ? 4.670 -2.600 -7.799 1.00 98.06 76 LEU A CA 1
ATOM 535 C C . LEU A 1 76 ? 4.722 -1.548 -6.690 1.00 98.06 76 LEU A C 1
ATOM 537 O O . LEU A 1 76 ? 4.003 -1.650 -5.698 1.00 98.06 76 LEU A O 1
ATOM 541 N N . CYS A 1 77 ? 5.574 -0.537 -6.830 1.00 96.19 77 CYS A N 1
ATOM 542 C CA . CYS A 1 77 ? 5.745 0.496 -5.810 1.00 96.19 77 CYS A CA 1
ATOM 543 C C . CYS A 1 77 ? 5.664 1.898 -6.423 1.00 96.19 77 CYS A C 1
ATOM 545 O O . CYS A 1 77 ? 6.651 2.402 -6.953 1.00 96.19 77 CYS A O 1
ATOM 547 N N . GLY A 1 78 ? 4.498 2.539 -6.329 1.00 92.38 78 GLY A N 1
ATOM 548 C CA . GLY A 1 78 ? 4.324 3.953 -6.688 1.00 92.38 78 GLY A CA 1
ATOM 549 C C . GLY A 1 78 ? 4.539 4.907 -5.505 1.00 92.38 78 GLY A C 1
ATOM 550 O O . GLY A 1 78 ? 4.516 6.124 -5.662 1.00 92.38 78 GLY A O 1
ATOM 551 N N . SER A 1 79 ? 4.742 4.378 -4.294 1.00 88.06 79 SER A N 1
ATOM 552 C CA . SER A 1 79 ? 4.951 5.181 -3.087 1.00 88.06 79 SER A CA 1
ATOM 553 C C . SER A 1 79 ? 6.356 5.783 -3.003 1.00 88.06 79 SER A C 1
ATOM 555 O O . SER A 1 79 ? 7.360 5.070 -2.978 1.00 88.06 79 SER A O 1
ATOM 557 N N . CYS A 1 80 ? 6.422 7.100 -2.790 1.00 85.81 80 CYS A N 1
ATOM 558 C CA . CYS A 1 80 ? 7.657 7.842 -2.510 1.00 85.81 80 CYS A CA 1
ATOM 559 C C . CYS A 1 80 ? 7.948 8.018 -1.001 1.00 85.81 80 CYS A C 1
ATOM 561 O O . CYS A 1 80 ? 8.761 8.858 -0.602 1.00 85.81 80 CYS A O 1
ATOM 563 N N . SER A 1 81 ? 7.280 7.257 -0.121 1.00 88.25 81 SER A N 1
ATOM 564 C CA . SER A 1 81 ? 7.480 7.388 1.330 1.00 88.25 81 SER A CA 1
ATOM 565 C C . SER A 1 81 ? 8.918 7.047 1.752 1.00 88.25 81 SER A C 1
ATOM 567 O O . SER A 1 81 ? 9.619 6.258 1.112 1.00 88.25 81 SER A O 1
ATOM 569 N N . ALA A 1 82 ? 9.368 7.596 2.885 1.00 90.00 82 ALA A N 1
ATOM 570 C CA . ALA A 1 82 ? 10.685 7.269 3.437 1.00 90.00 82 ALA A CA 1
ATOM 571 C C . ALA A 1 82 ? 10.855 5.771 3.747 1.00 90.00 82 ALA A C 1
ATOM 573 O O . ALA A 1 82 ? 11.970 5.262 3.657 1.00 90.00 82 ALA A O 1
ATOM 574 N N . MET A 1 83 ? 9.777 5.063 4.101 1.00 93.25 83 MET A N 1
ATOM 575 C CA . MET A 1 83 ? 9.829 3.618 4.335 1.00 93.25 83 MET A CA 1
ATOM 576 C C . MET A 1 83 ? 9.912 2.843 3.016 1.00 93.25 83 MET A C 1
ATOM 578 O O . MET A 1 83 ? 10.769 1.974 2.879 1.00 93.25 83 MET A O 1
ATOM 582 N N . SER A 1 84 ? 9.098 3.210 2.022 1.00 93.19 84 SER A N 1
ATOM 583 C CA . SER A 1 84 ? 9.107 2.578 0.696 1.00 93.19 84 SER A CA 1
ATOM 584 C C . SER A 1 84 ? 10.482 2.680 0.035 1.00 93.19 84 SER A C 1
ATOM 586 O O . SER A 1 84 ? 10.992 1.689 -0.478 1.00 93.19 84 SER A O 1
ATOM 588 N N . ARG A 1 85 ? 11.155 3.833 0.152 1.00 92.00 85 ARG A N 1
ATOM 589 C CA . ARG A 1 85 ? 12.537 4.008 -0.325 1.00 92.00 85 ARG A CA 1
ATOM 590 C C . ARG A 1 85 ? 13.534 3.063 0.345 1.00 92.00 85 ARG A C 1
ATOM 592 O O . ARG A 1 85 ? 14.374 2.488 -0.339 1.00 92.00 85 ARG A O 1
ATOM 599 N N . ARG A 1 86 ? 13.432 2.857 1.665 1.00 94.31 86 ARG A N 1
ATOM 600 C CA . ARG A 1 86 ? 14.286 1.890 2.382 1.00 94.31 86 ARG A CA 1
ATOM 601 C C . ARG A 1 86 ? 14.015 0.457 1.930 1.00 94.31 86 ARG A C 1
ATOM 603 O O . ARG A 1 86 ? 14.962 -0.289 1.715 1.00 94.31 86 ARG A O 1
ATOM 610 N N . GLN A 1 87 ? 12.746 0.093 1.745 1.00 95.81 87 GLN A N 1
ATOM 611 C CA . GLN A 1 87 ? 12.354 -1.230 1.251 1.00 95.81 87 GLN A CA 1
ATOM 612 C C . GLN A 1 87 ? 12.892 -1.485 -0.162 1.00 95.81 87 GLN A C 1
ATOM 614 O O . GLN A 1 87 ? 13.469 -2.539 -0.406 1.00 95.81 87 GLN A O 1
ATOM 619 N N . ILE A 1 88 ? 12.789 -0.506 -1.068 1.00 95.50 88 ILE A N 1
ATOM 620 C CA . ILE A 1 88 ? 13.366 -0.590 -2.419 1.00 95.50 88 ILE A CA 1
ATOM 621 C C . ILE A 1 88 ? 14.892 -0.729 -2.350 1.00 95.50 88 ILE A C 1
ATOM 623 O O . ILE A 1 88 ? 15.462 -1.573 -3.042 1.00 95.50 88 ILE A O 1
ATOM 627 N N . ALA A 1 89 ? 15.558 0.082 -1.518 1.00 95.19 89 ALA A N 1
ATOM 628 C CA . ALA A 1 89 ? 17.011 0.061 -1.356 1.00 95.19 89 ALA A CA 1
ATOM 629 C C . ALA A 1 89 ? 17.534 -1.269 -0.793 1.00 95.19 89 ALA A C 1
ATOM 631 O O . ALA A 1 89 ? 18.629 -1.694 -1.155 1.00 95.19 89 ALA A O 1
ATOM 632 N N . GLU A 1 90 ? 16.758 -1.932 0.062 1.00 97.50 90 GLU A N 1
ATOM 633 C CA . GLU A 1 90 ? 17.063 -3.282 0.529 1.00 97.50 90 GLU A CA 1
ATOM 634 C C . GLU A 1 90 ? 16.803 -4.322 -0.568 1.00 97.50 90 GLU A C 1
ATOM 636 O O . GLU A 1 90 ? 17.687 -5.112 -0.889 1.00 97.50 90 GLU A O 1
ATOM 641 N N . HIS A 1 91 ? 15.628 -4.280 -1.205 1.00 97.44 91 HIS A N 1
ATOM 642 C CA . HIS A 1 91 ? 15.210 -5.250 -2.223 1.00 97.44 91 HIS A CA 1
ATOM 643 C C . HIS A 1 91 ? 16.184 -5.313 -3.406 1.00 97.44 91 HIS A C 1
ATOM 645 O O . HIS A 1 91 ? 16.588 -6.396 -3.829 1.00 97.44 91 HIS A O 1
ATOM 651 N N . ARG A 1 92 ? 16.648 -4.151 -3.889 1.00 96.38 92 ARG A N 1
ATOM 652 C CA . ARG A 1 92 ? 17.588 -4.040 -5.022 1.00 96.38 92 ARG A CA 1
ATOM 653 C C . ARG A 1 92 ? 18.970 -4.652 -4.782 1.00 96.38 92 ARG A C 1
ATOM 655 O O . ARG A 1 92 ? 19.749 -4.731 -5.725 1.00 96.38 92 ARG A O 1
ATOM 662 N N . LYS A 1 93 ? 19.316 -5.029 -3.545 1.00 97.56 93 LYS A N 1
ATOM 663 C CA . LYS A 1 93 ? 20.606 -5.672 -3.242 1.00 97.56 93 LYS A CA 1
ATOM 664 C C . LYS A 1 93 ? 20.682 -7.097 -3.783 1.00 97.56 93 LYS A C 1
ATOM 666 O O . LYS A 1 93 ? 21.776 -7.574 -4.063 1.00 97.56 93 LYS A O 1
ATOM 671 N N . SER A 1 94 ? 19.541 -7.774 -3.892 1.00 97.25 94 SER A N 1
ATOM 672 C CA . SER A 1 94 ? 19.470 -9.202 -4.224 1.00 97.25 94 SER A CA 1
ATOM 673 C C . SER A 1 94 ? 18.398 -9.554 -5.251 1.00 97.25 94 SER A C 1
ATOM 675 O O . SER A 1 94 ? 18.330 -10.704 -5.672 1.00 97.25 94 SER A O 1
ATOM 677 N N . HIS A 1 95 ? 17.581 -8.588 -5.674 1.00 98.19 95 HIS A N 1
ATOM 678 C CA . HIS A 1 95 ? 16.479 -8.814 -6.598 1.00 98.19 95 HIS A CA 1
ATOM 679 C C . HIS A 1 95 ? 16.478 -7.809 -7.753 1.00 98.19 95 HIS A C 1
ATOM 681 O O . HIS A 1 95 ? 16.909 -6.664 -7.578 1.00 98.19 95 HIS A O 1
ATOM 687 N N . PRO A 1 96 ? 15.954 -8.204 -8.926 1.00 98.31 96 PRO A N 1
ATOM 688 C CA . PRO A 1 96 ? 15.875 -7.327 -10.081 1.00 98.31 96 PRO A CA 1
ATOM 689 C C . PRO A 1 96 ? 14.900 -6.180 -9.817 1.00 98.31 96 PRO A C 1
ATOM 691 O O . PRO A 1 96 ? 13.762 -6.388 -9.388 1.00 98.31 96 PRO A O 1
ATOM 694 N N . THR A 1 97 ? 15.334 -4.958 -10.114 1.00 97.94 97 THR A N 1
ATOM 695 C CA . THR A 1 97 ? 14.495 -3.764 -10.009 1.00 97.94 97 THR A CA 1
ATOM 696 C C . THR A 1 97 ? 14.529 -2.955 -11.296 1.00 97.94 97 THR A C 1
ATOM 698 O O . THR A 1 97 ? 15.546 -2.909 -11.989 1.00 97.94 97 THR A O 1
ATOM 701 N N . ARG A 1 98 ? 13.406 -2.316 -11.625 1.00 97.44 98 ARG A N 1
ATOM 702 C CA . ARG A 1 98 ? 13.295 -1.391 -12.753 1.00 97.44 98 ARG A CA 1
ATOM 703 C C . ARG A 1 98 ? 12.559 -0.138 -12.311 1.00 97.44 98 ARG A C 1
ATOM 705 O O . ARG A 1 98 ? 11.464 -0.216 -11.756 1.00 97.44 98 ARG A O 1
ATOM 712 N N . VAL A 1 99 ? 13.190 1.005 -12.551 1.00 95.25 99 VAL A N 1
ATOM 713 C CA . VAL A 1 99 ? 12.605 2.315 -12.276 1.00 95.25 99 VAL A CA 1
ATOM 714 C C . VAL A 1 99 ? 11.667 2.719 -13.412 1.00 95.25 99 VAL A C 1
ATOM 716 O O . VAL A 1 99 ? 11.943 2.446 -14.580 1.00 95.25 99 VAL A O 1
ATOM 719 N N . VAL A 1 100 ? 10.554 3.345 -13.049 1.00 94.12 100 VAL A N 1
ATOM 720 C CA . VAL A 1 100 ? 9.626 4.045 -13.931 1.00 94.12 100 VAL A CA 1
ATOM 721 C C . VAL A 1 100 ? 9.886 5.529 -13.738 1.00 94.12 100 VAL A C 1
ATOM 723 O O . VAL A 1 100 ? 9.577 6.089 -12.684 1.00 94.12 100 VAL A O 1
ATOM 726 N N . GLU A 1 101 ? 10.475 6.165 -14.742 1.00 91.44 101 GLU A N 1
ATOM 727 C CA . GLU A 1 101 ? 10.698 7.607 -14.703 1.00 91.44 101 GLU A CA 1
ATOM 728 C C . GLU A 1 101 ? 9.378 8.352 -14.894 1.00 91.44 101 GLU A C 1
ATOM 730 O O . GLU A 1 101 ? 8.639 8.085 -15.844 1.00 91.44 101 GLU A O 1
ATOM 735 N N . VAL A 1 102 ? 9.085 9.292 -13.992 1.00 88.81 102 VAL A N 1
ATOM 736 C CA . VAL A 1 102 ? 7.839 10.072 -14.024 1.00 88.81 102 VAL A CA 1
ATOM 737 C C . VAL A 1 102 ? 7.698 10.816 -15.349 1.00 88.81 102 VAL A C 1
ATOM 739 O O . VAL A 1 102 ? 6.646 10.731 -15.975 1.00 88.81 102 VAL A O 1
ATOM 742 N N . ASP A 1 103 ? 8.763 11.461 -15.826 1.00 87.81 103 ASP A N 1
ATOM 743 C CA . ASP A 1 103 ? 8.738 12.196 -17.095 1.00 87.81 103 ASP A CA 1
ATOM 744 C C . ASP A 1 103 ? 8.441 11.265 -18.281 1.00 87.81 103 ASP A C 1
ATOM 746 O O . ASP A 1 103 ? 7.632 11.594 -19.142 1.00 87.81 103 ASP A O 1
ATOM 750 N N . ALA A 1 104 ? 8.972 10.035 -18.277 1.00 91.12 104 ALA A N 1
ATOM 751 C CA . ALA A 1 104 ? 8.666 9.052 -19.318 1.00 91.12 104 ALA A CA 1
ATOM 752 C C . ALA A 1 104 ? 7.189 8.620 -19.306 1.00 91.12 104 ALA A C 1
ATOM 754 O O . ALA A 1 104 ? 6.623 8.335 -20.362 1.00 91.12 104 ALA A O 1
ATOM 755 N N . VAL A 1 105 ? 6.546 8.576 -18.135 1.00 92.31 105 VAL A N 1
ATOM 756 C CA . VAL A 1 105 ? 5.095 8.348 -18.034 1.00 92.31 105 VAL A CA 1
ATOM 757 C C . VAL A 1 105 ? 4.327 9.554 -18.573 1.00 92.31 105 VAL A C 1
ATOM 759 O O . VAL A 1 105 ? 3.391 9.383 -19.357 1.00 92.31 105 VAL A O 1
ATOM 762 N N . MET A 1 106 ? 4.739 10.769 -18.203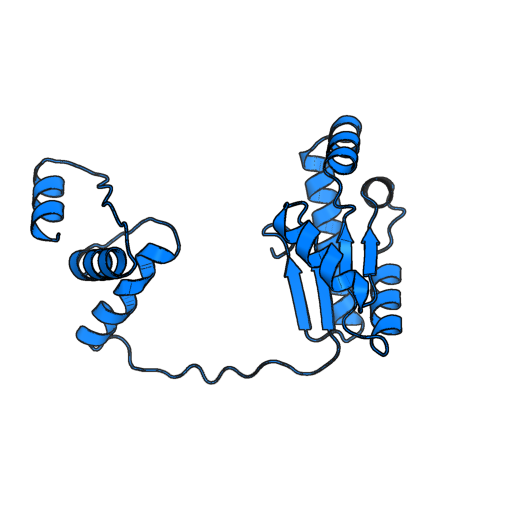 1.00 90.44 106 MET A N 1
ATOM 763 C CA . MET A 1 106 ? 4.106 12.011 -18.657 1.00 90.44 106 MET A CA 1
ATOM 764 C C . MET A 1 106 ? 4.181 12.179 -20.180 1.00 90.44 106 MET A C 1
ATOM 766 O O . MET A 1 106 ? 3.183 12.548 -20.805 1.00 90.44 106 MET A O 1
ATOM 770 N N . ASP A 1 107 ? 5.319 11.825 -20.773 1.00 90.75 107 ASP A N 1
ATOM 771 C CA . ASP A 1 107 ? 5.580 11.888 -22.213 1.00 90.75 107 ASP A CA 1
ATOM 772 C C . ASP A 1 107 ? 5.030 10.676 -22.984 1.00 90.75 107 ASP A C 1
ATOM 774 O O . ASP A 1 107 ? 5.166 10.597 -24.206 1.00 90.75 107 ASP A O 1
ATOM 778 N N . ARG A 1 108 ? 4.387 9.722 -22.291 1.00 90.62 108 ARG A N 1
ATOM 779 C CA . ARG A 1 108 ? 3.884 8.452 -22.852 1.00 90.62 108 ARG A CA 1
ATOM 780 C C . ARG A 1 108 ? 4.972 7.593 -23.513 1.00 90.62 108 ARG A C 1
ATOM 782 O O . ARG A 1 108 ? 4.673 6.764 -24.369 1.00 90.62 108 ARG A O 1
ATOM 789 N N . ALA A 1 109 ? 6.222 7.778 -23.103 1.00 94.12 109 ALA A N 1
ATOM 790 C CA . ALA A 1 109 ? 7.361 6.968 -23.519 1.00 94.12 109 ALA A CA 1
ATOM 791 C C . ALA A 1 109 ? 7.478 5.672 -22.697 1.00 94.12 109 ALA A C 1
ATOM 793 O O . ALA A 1 109 ? 8.019 4.678 -23.174 1.00 94.12 109 ALA A O 1
ATOM 794 N N . ALA A 1 110 ? 6.966 5.657 -21.462 1.00 94.81 110 ALA A N 1
ATOM 795 C CA . ALA A 1 110 ? 6.909 4.454 -20.639 1.00 94.81 110 ALA A CA 1
ATOM 796 C C . ALA A 1 110 ? 5.754 3.542 -21.089 1.00 94.81 110 ALA A C 1
ATOM 798 O O . ALA A 1 110 ? 4.583 3.883 -20.928 1.00 94.81 110 ALA A O 1
ATOM 799 N N . ASN A 1 111 ? 6.088 2.361 -21.614 1.00 96.81 111 ASN A N 1
ATOM 800 C CA . ASN A 1 111 ? 5.122 1.388 -22.122 1.00 96.81 111 ASN A CA 1
ATOM 801 C C . ASN A 1 111 ? 4.879 0.240 -21.118 1.00 96.81 111 ASN A C 1
ATOM 803 O O . ASN A 1 111 ? 5.769 -0.593 -20.941 1.00 96.81 111 ASN A O 1
ATOM 807 N N . PRO A 1 112 ? 3.689 0.121 -20.499 1.00 97.56 112 PRO A N 1
ATOM 808 C CA . PRO A 1 112 ? 3.391 -0.931 -19.522 1.00 97.56 112 PRO A CA 1
ATOM 809 C C . PRO A 1 112 ? 3.661 -2.364 -20.004 1.00 97.56 112 PRO A C 1
ATOM 811 O O . PRO A 1 112 ? 4.047 -3.210 -19.197 1.00 97.56 112 PRO A O 1
ATOM 814 N N . VAL A 1 113 ? 3.512 -2.641 -21.305 1.00 98.12 113 VAL A N 1
ATOM 815 C CA . VAL A 1 113 ? 3.778 -3.971 -21.882 1.00 98.12 113 VAL A CA 1
ATOM 816 C C . VAL A 1 113 ? 5.258 -4.329 -21.750 1.00 98.12 113 VAL A C 1
ATOM 818 O O . VAL A 1 113 ? 5.586 -5.392 -21.236 1.00 98.12 113 VAL A O 1
ATOM 821 N N . GLU A 1 114 ? 6.162 -3.411 -22.091 1.00 98.19 114 GLU A N 1
ATOM 822 C CA . GLU A 1 114 ? 7.613 -3.632 -21.987 1.00 98.19 114 GLU A CA 1
ATOM 823 C C . GLU A 1 114 ? 8.076 -3.816 -20.537 1.00 98.19 114 GLU A C 1
ATOM 825 O O . GLU A 1 114 ? 9.058 -4.511 -20.259 1.00 98.19 114 GLU A O 1
ATOM 830 N N . TYR A 1 115 ? 7.402 -3.165 -19.586 1.00 98.38 115 TYR A N 1
ATOM 831 C CA . TYR A 1 115 ? 7.661 -3.387 -18.165 1.00 98.38 115 TYR A CA 1
ATOM 832 C C . TYR A 1 115 ? 7.163 -4.766 -17.728 1.00 98.38 115 TYR A C 1
ATOM 834 O O . TYR A 1 115 ? 7.879 -5.448 -16.993 1.00 98.38 115 TYR A O 1
ATOM 842 N N . ALA A 1 116 ? 5.997 -5.208 -18.205 1.00 98.44 116 ALA A N 1
ATOM 843 C CA . ALA A 1 116 ? 5.484 -6.544 -17.923 1.00 98.44 116 ALA A CA 1
ATOM 844 C C . ALA A 1 116 ? 6.386 -7.641 -18.507 1.00 98.44 116 ALA A C 1
ATOM 846 O O . ALA A 1 116 ? 6.782 -8.553 -17.782 1.00 98.44 116 ALA A O 1
ATOM 847 N N . GLU A 1 117 ? 6.789 -7.522 -19.771 1.00 98.25 117 GLU A N 1
ATOM 848 C CA . GLU A 1 117 ? 7.719 -8.448 -20.428 1.00 98.25 117 GLU A CA 1
ATOM 849 C C . GLU A 1 117 ? 9.049 -8.542 -19.676 1.00 98.25 117 GLU A C 1
ATOM 851 O O . GLU A 1 117 ? 9.548 -9.641 -19.415 1.00 98.25 117 GLU A O 1
ATOM 856 N N . TRP A 1 118 ? 9.589 -7.398 -19.243 1.00 98.50 118 TRP A N 1
ATOM 857 C CA . TRP A 1 118 ? 10.782 -7.375 -18.404 1.00 98.50 118 TRP A CA 1
ATOM 858 C C . TRP A 1 118 ? 10.563 -8.139 -17.095 1.00 98.50 118 TRP A C 1
ATOM 860 O O . TRP A 1 118 ? 11.382 -8.987 -16.753 1.00 98.50 118 TRP A O 1
ATOM 870 N N . VAL A 1 119 ? 9.450 -7.917 -16.387 1.00 98.50 119 VAL A N 1
ATOM 871 C CA . VAL A 1 119 ? 9.142 -8.650 -15.145 1.00 98.50 119 VAL A CA 1
ATOM 872 C C . VAL A 1 119 ? 9.082 -10.160 -15.386 1.00 98.50 119 VAL A C 1
ATOM 874 O O . VAL A 1 119 ? 9.586 -10.927 -14.564 1.00 98.50 119 VAL A O 1
ATOM 877 N N . ILE A 1 120 ? 8.501 -10.613 -16.497 1.00 97.81 120 ILE A N 1
ATOM 878 C CA . ILE A 1 120 ? 8.453 -12.042 -16.833 1.00 97.81 120 ILE A CA 1
ATOM 879 C C . ILE A 1 120 ? 9.853 -12.597 -17.107 1.00 97.81 120 ILE A C 1
ATOM 881 O O . ILE A 1 120 ? 10.211 -13.649 -16.573 1.00 97.81 120 ILE A O 1
ATOM 885 N N . GLY A 1 121 ? 10.680 -11.871 -17.861 1.00 97.81 121 GLY A N 1
ATOM 886 C CA . GLY A 1 121 ? 12.069 -12.257 -18.128 1.00 97.81 121 GLY A CA 1
ATOM 887 C C . GLY A 1 121 ? 12.944 -12.337 -16.870 1.00 97.81 121 GLY A C 1
ATOM 888 O O . GLY A 1 121 ? 13.953 -13.038 -16.857 1.00 97.81 121 GLY A O 1
ATOM 889 N N . GLN A 1 122 ? 12.548 -11.660 -15.790 1.00 98.12 122 GLN A N 1
ATOM 890 C CA . GLN A 1 122 ? 13.286 -11.634 -14.529 1.00 98.12 122 GLN A CA 1
ATOM 891 C C . GLN A 1 122 ? 12.853 -12.689 -13.501 1.00 98.12 122 GLN A C 1
ATOM 893 O O . GLN A 1 122 ? 13.511 -12.811 -12.471 1.00 98.12 122 GLN A O 1
ATOM 898 N N . GLN A 1 123 ? 11.808 -13.488 -13.757 1.00 95.88 123 GLN A N 1
ATOM 899 C CA . GLN A 1 123 ? 11.261 -14.427 -12.758 1.00 95.88 123 GLN A CA 1
ATOM 900 C C . GLN A 1 123 ? 12.282 -15.462 -12.248 1.00 95.88 123 GLN A C 1
ATOM 902 O O . GLN A 1 123 ? 12.177 -15.918 -11.113 1.00 95.88 123 GLN A O 1
ATOM 907 N N . GLN A 1 124 ? 13.280 -15.827 -13.063 1.00 95.38 124 GLN A N 1
ATOM 908 C CA . GLN A 1 124 ? 14.345 -16.768 -12.678 1.00 95.38 124 GLN A CA 1
ATOM 909 C C . GLN A 1 124 ? 15.436 -16.127 -11.804 1.00 95.38 124 GLN A C 1
ATOM 911 O O . GLN A 1 124 ? 16.221 -16.834 -11.179 1.00 95.38 124 GLN A O 1
ATOM 916 N N . HIS A 1 125 ? 15.482 -14.794 -11.740 1.00 95.06 125 HIS A N 1
ATOM 917 C CA . HIS A 1 125 ? 16.485 -14.026 -10.998 1.00 95.06 125 HIS A C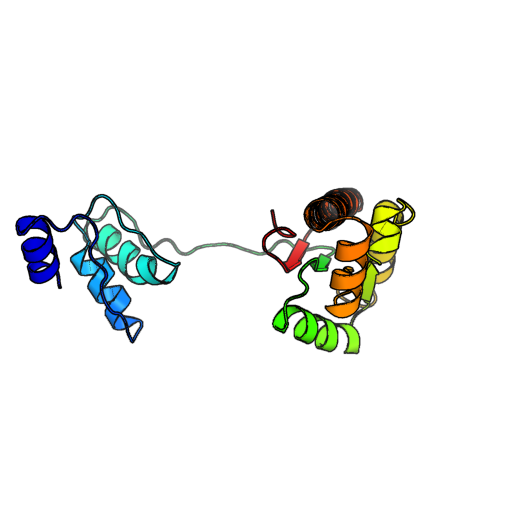A 1
ATOM 918 C C . HIS A 1 125 ? 15.950 -13.502 -9.655 1.00 95.06 125 HIS A C 1
ATOM 920 O O . HIS A 1 125 ? 16.619 -12.721 -8.982 1.00 95.06 125 HIS A O 1
ATOM 926 N N . GLY A 1 126 ? 14.744 -13.923 -9.262 1.00 95.19 126 GLY A N 1
ATOM 927 C CA . GLY A 1 126 ? 14.087 -13.545 -8.014 1.00 95.19 126 GLY A CA 1
ATOM 928 C C . GLY A 1 126 ? 12.770 -12.802 -8.243 1.00 95.19 126 GLY A C 1
ATOM 929 O O . GLY A 1 126 ? 12.197 -12.851 -9.324 1.00 95.19 126 GLY A O 1
ATOM 930 N N . LEU A 1 127 ? 12.272 -12.132 -7.201 1.00 97.69 127 LEU A N 1
ATOM 931 C CA . LEU A 1 127 ? 11.055 -11.322 -7.212 1.00 97.69 127 LEU A CA 1
ATOM 932 C C . LEU A 1 127 ? 11.294 -9.937 -7.853 1.00 97.69 127 LEU A C 1
ATOM 934 O O . LEU A 1 127 ? 11.881 -9.072 -7.197 1.00 97.69 127 LEU A O 1
ATOM 938 N N . PRO A 1 128 ? 10.825 -9.676 -9.087 1.00 98.31 128 PRO A N 1
ATOM 939 C CA . PRO A 1 128 ? 11.083 -8.413 -9.765 1.00 98.31 128 PRO A CA 1
ATOM 940 C C . PRO A 1 128 ? 10.224 -7.290 -9.198 1.00 98.31 128 PRO A C 1
ATOM 942 O O . PRO A 1 128 ? 9.040 -7.478 -8.902 1.00 98.31 128 PRO A O 1
ATOM 945 N N . LEU A 1 129 ? 10.828 -6.113 -9.069 1.00 98.44 129 LEU A N 1
ATOM 946 C CA . LEU A 1 129 ? 10.186 -4.920 -8.532 1.00 98.44 129 LEU A CA 1
ATOM 947 C C . LEU A 1 129 ? 10.211 -3.792 -9.563 1.00 98.44 129 LEU A C 1
ATOM 949 O O . LEU A 1 129 ? 11.274 -3.391 -10.035 1.00 98.44 129 LEU A O 1
ATOM 953 N N . VAL A 1 130 ? 9.034 -3.255 -9.872 1.00 98.06 130 VAL A N 1
ATOM 954 C CA . VAL A 1 130 ? 8.861 -2.041 -10.670 1.00 98.06 130 VAL A CA 1
ATOM 955 C C . VAL A 1 130 ? 8.428 -0.913 -9.743 1.00 98.06 130 VAL A C 1
ATOM 957 O O . VAL A 1 130 ? 7.474 -1.066 -8.978 1.00 98.06 130 VAL A O 1
ATOM 960 N N . PHE A 1 131 ? 9.137 0.211 -9.776 1.00 95.50 131 PHE A N 1
ATOM 961 C CA . PHE A 1 131 ? 8.881 1.333 -8.873 1.00 95.50 131 PHE A CA 1
ATOM 962 C C . PHE A 1 131 ? 9.000 2.678 -9.576 1.00 95.50 131 PHE A C 1
ATOM 964 O O . PHE A 1 131 ? 9.833 2.818 -10.464 1.00 95.50 131 PHE A O 1
ATOM 971 N N . SER A 1 132 ? 8.199 3.671 -9.186 1.00 91.25 132 SER A N 1
ATOM 972 C CA . SER A 1 132 ? 8.372 5.040 -9.688 1.00 91.25 132 SER A CA 1
ATOM 973 C C . SER A 1 132 ? 9.658 5.643 -9.139 1.00 91.25 132 SER A C 1
ATOM 975 O O . SER A 1 132 ? 10.056 5.311 -8.018 1.00 91.25 132 SER A O 1
ATOM 977 N N . SER A 1 133 ? 10.303 6.537 -9.895 1.00 74.00 133 SER A N 1
ATOM 978 C CA . SER A 1 133 ? 11.482 7.252 -9.405 1.00 74.00 133 SER A CA 1
ATOM 979 C C . SER A 1 133 ? 11.153 7.931 -8.070 1.00 74.00 133 SER A C 1
ATOM 981 O O . SER A 1 133 ? 10.278 8.786 -7.948 1.00 74.00 133 SER A O 1
ATOM 983 N N . ALA A 1 134 ? 11.778 7.406 -7.015 1.00 60.72 134 ALA A N 1
ATOM 984 C CA . ALA A 1 134 ? 11.334 7.616 -5.643 1.00 60.72 134 ALA A CA 1
ATOM 985 C C . ALA A 1 134 ? 11.995 8.832 -4.986 1.00 60.72 134 ALA A C 1
ATOM 987 O O . ALA A 1 134 ? 11.707 9.103 -3.823 1.00 60.72 134 ALA A O 1
ATOM 988 N N . GLU A 1 135 ? 12.880 9.548 -5.685 1.00 69.25 135 GLU A N 1
ATOM 989 C CA . GLU A 1 135 ? 13.547 10.706 -5.097 1.00 69.25 135 GLU A CA 1
ATOM 990 C C . GLU A 1 135 ? 12.561 11.876 -4.977 1.00 69.25 135 GLU A C 1
ATOM 992 O O . GLU A 1 135 ? 11.996 12.308 -5.991 1.00 69.25 135 GLU A O 1
ATOM 997 N N . PRO A 1 136 ? 12.323 12.393 -3.756 1.00 73.19 136 PRO A N 1
ATOM 998 C CA . PRO A 1 136 ? 11.403 13.502 -3.527 1.00 73.19 136 PRO A CA 1
ATOM 999 C C . PRO A 1 136 ? 11.676 14.707 -4.430 1.00 73.19 136 PRO A C 1
ATOM 1001 O O . PRO A 1 136 ? 10.739 15.384 -4.842 1.00 73.19 136 PRO A O 1
ATOM 1004 N N . GLU A 1 137 ? 12.942 14.953 -4.768 1.00 76.38 137 GLU A N 1
ATOM 1005 C CA . GLU A 1 137 ? 13.375 16.036 -5.645 1.00 76.38 137 GLU A CA 1
ATOM 1006 C C . GLU A 1 137 ? 12.899 15.837 -7.090 1.00 76.38 137 GLU A C 1
ATOM 1008 O O . GLU A 1 137 ? 12.401 16.784 -7.698 1.00 76.38 137 GLU A O 1
ATOM 1013 N N . ALA A 1 138 ? 12.996 14.616 -7.626 1.00 72.75 138 ALA A N 1
ATOM 1014 C CA . ALA A 1 138 ? 12.538 14.292 -8.979 1.00 72.75 138 ALA A CA 1
ATOM 1015 C C . ALA A 1 138 ? 11.009 14.389 -9.079 1.00 72.75 138 ALA A C 1
ATOM 1017 O O . ALA A 1 138 ? 10.476 15.009 -10.000 1.00 72.75 138 ALA A O 1
ATOM 1018 N N . VAL A 1 139 ? 10.299 13.872 -8.070 1.00 76.44 139 VAL A N 1
ATOM 1019 C CA . VAL A 1 139 ? 8.839 14.001 -7.976 1.00 76.44 139 VAL A CA 1
ATOM 1020 C C . VAL A 1 139 ? 8.435 15.472 -7.865 1.00 76.44 139 VAL A C 1
ATOM 1022 O O . VAL A 1 139 ? 7.540 15.917 -8.580 1.00 76.44 139 VAL A O 1
ATOM 1025 N N . ALA A 1 140 ? 9.102 16.260 -7.019 1.00 79.69 140 ALA A N 1
ATOM 1026 C CA . ALA A 1 140 ? 8.812 17.684 -6.870 1.00 79.69 140 ALA A CA 1
ATOM 1027 C C . ALA A 1 140 ? 9.072 18.471 -8.166 1.00 79.69 140 ALA A C 1
ATOM 1029 O O . ALA A 1 140 ? 8.283 19.353 -8.516 1.00 79.69 140 ALA A O 1
ATOM 1030 N N . ALA A 1 141 ? 10.140 18.146 -8.898 1.00 81.44 141 ALA A N 1
ATOM 1031 C CA . ALA A 1 141 ? 10.447 18.755 -10.189 1.00 81.44 141 ALA A CA 1
ATOM 1032 C C . ALA A 1 141 ? 9.358 18.451 -11.231 1.00 81.44 141 ALA A C 1
ATOM 1034 O O . ALA A 1 141 ? 8.818 19.382 -11.836 1.00 81.44 141 ALA A O 1
ATOM 1035 N N . ALA A 1 142 ? 8.962 17.183 -11.369 1.00 78.81 142 ALA A N 1
ATOM 1036 C CA . ALA A 1 142 ? 7.896 16.773 -12.280 1.00 78.81 142 ALA A CA 1
ATOM 1037 C C . ALA A 1 142 ? 6.548 17.413 -11.909 1.00 78.81 142 ALA A C 1
ATOM 1039 O O . ALA A 1 142 ? 5.843 17.941 -12.770 1.00 78.81 142 ALA A O 1
ATOM 1040 N N . GLN A 1 143 ? 6.200 17.458 -10.618 1.00 85.75 143 GLN A N 1
ATOM 1041 C CA . GLN A 1 143 ? 4.976 18.114 -10.143 1.00 85.75 143 GLN A CA 1
ATOM 1042 C C . GLN A 1 143 ? 4.980 19.622 -10.416 1.00 85.75 143 GLN A C 1
ATOM 1044 O O . GLN A 1 143 ? 3.932 20.182 -10.739 1.00 85.75 143 GLN A O 1
ATOM 1049 N N . LYS A 1 144 ? 6.140 20.282 -10.322 1.00 84.69 144 LYS A N 1
ATOM 1050 C CA . LYS A 1 144 ? 6.290 21.700 -10.672 1.00 84.69 144 LYS A CA 1
ATOM 1051 C C . LYS A 1 144 ? 6.104 21.941 -12.172 1.00 84.69 144 LYS A C 1
ATOM 1053 O O . LYS A 1 144 ? 5.553 22.972 -12.544 1.00 84.69 144 LYS A O 1
ATOM 1058 N N . HIS A 1 145 ? 6.562 21.020 -13.020 1.00 82.94 145 HIS A N 1
ATOM 1059 C CA . HIS A 1 145 ? 6.475 21.168 -14.472 1.00 82.94 145 HIS A CA 1
ATOM 1060 C C . HIS A 1 145 ? 5.094 20.791 -15.033 1.00 82.94 145 HIS A C 1
ATOM 1062 O O . HIS A 1 145 ? 4.544 21.510 -15.864 1.00 82.94 145 HIS A O 1
ATOM 1068 N N . HIS A 1 146 ? 4.506 19.697 -14.545 1.00 81.88 146 HIS A N 1
ATOM 1069 C CA . HIS A 1 146 ? 3.299 19.095 -15.117 1.00 81.88 146 HIS A CA 1
ATOM 1070 C C . HIS A 1 146 ? 2.033 19.246 -14.261 1.00 81.88 146 HIS A C 1
ATOM 1072 O O . HIS A 1 146 ? 0.930 19.010 -14.760 1.00 81.88 146 HIS A O 1
ATOM 1078 N N . GLY A 1 147 ? 2.171 19.662 -13.001 1.00 87.62 147 GLY A N 1
ATOM 1079 C CA . GLY A 1 147 ? 1.084 19.756 -12.028 1.00 87.62 147 GLY A CA 1
ATOM 1080 C C . GLY A 1 147 ? 0.933 18.483 -11.192 1.00 87.62 147 GLY A C 1
ATOM 1081 O O . GLY A 1 147 ? 0.959 17.368 -11.709 1.00 87.62 147 GLY A O 1
ATOM 1082 N N . LYS A 1 148 ? 0.741 18.657 -9.879 1.00 86.94 148 LYS A N 1
ATOM 1083 C CA . LYS A 1 148 ? 0.714 17.563 -8.895 1.00 86.94 148 LYS A CA 1
ATOM 1084 C C . LYS A 1 148 ? -0.330 16.485 -9.194 1.00 86.94 148 LYS A C 1
ATOM 1086 O O . LYS A 1 148 ? 0.017 15.310 -9.225 1.00 86.94 148 LYS A O 1
ATOM 1091 N N . GLU A 1 149 ? -1.578 16.885 -9.421 1.00 87.81 149 GLU A N 1
ATOM 1092 C CA . GLU A 1 149 ? -2.683 15.952 -9.688 1.00 87.81 149 GLU A CA 1
ATOM 1093 C C . GLU A 1 149 ? -2.466 15.185 -10.992 1.00 87.81 149 GLU A C 1
ATOM 1095 O O . GLU A 1 149 ? -2.608 13.970 -11.028 1.00 87.81 149 GLU A O 1
ATOM 1100 N N . ARG A 1 150 ? -2.022 15.877 -12.049 1.00 90.44 150 ARG A N 1
ATOM 1101 C CA . ARG A 1 150 ? -1.741 15.248 -13.346 1.00 90.44 150 ARG A CA 1
ATOM 1102 C C . ARG A 1 150 ? -0.651 14.188 -13.249 1.00 90.44 150 ARG A C 1
ATOM 1104 O O . ARG A 1 150 ? -0.804 13.125 -13.840 1.00 90.44 150 ARG A O 1
ATOM 1111 N N . VAL A 1 151 ? 0.423 14.474 -12.512 1.00 88.75 151 VAL A N 1
ATOM 1112 C CA . VAL A 1 151 ? 1.504 13.510 -12.268 1.00 88.75 151 VAL A CA 1
ATOM 1113 C C . VAL A 1 151 ? 0.987 12.304 -11.489 1.00 88.75 151 VAL A C 1
ATOM 1115 O O . VAL A 1 151 ? 1.249 11.176 -11.895 1.00 88.75 151 VAL A O 1
ATOM 1118 N N . ALA A 1 152 ? 0.229 12.532 -10.411 1.00 87.31 152 ALA A N 1
ATOM 1119 C CA . ALA A 1 152 ? -0.339 11.453 -9.604 1.00 87.31 152 ALA A CA 1
ATOM 1120 C C . ALA A 1 152 ? -1.224 10.530 -10.456 1.00 87.31 152 ALA A C 1
ATOM 1122 O O . ALA A 1 152 ? -0.918 9.348 -10.591 1.00 87.31 152 ALA A O 1
ATOM 1123 N N . THR A 1 153 ? -2.216 11.090 -11.155 1.00 91.25 153 THR A N 1
ATOM 1124 C CA . THR A 1 153 ? -3.129 10.327 -12.017 1.00 91.25 153 THR A CA 1
ATOM 1125 C C . THR A 1 153 ? -2.404 9.585 -13.142 1.00 91.25 153 THR A C 1
ATOM 1127 O O . THR A 1 153 ? -2.776 8.463 -13.479 1.00 91.25 153 THR A O 1
ATOM 1130 N N . ALA A 1 154 ? -1.369 10.179 -13.745 1.00 92.44 154 ALA A N 1
ATOM 1131 C CA . ALA A 1 154 ? -0.616 9.525 -14.813 1.00 92.44 154 ALA A CA 1
ATOM 1132 C C . ALA A 1 154 ? 0.198 8.328 -14.296 1.00 92.44 154 ALA A C 1
ATOM 1134 O O . ALA A 1 154 ? 0.185 7.263 -14.914 1.00 92.44 154 ALA A O 1
ATOM 1135 N N . VAL A 1 155 ? 0.875 8.482 -13.154 1.00 91.62 155 VAL A N 1
ATOM 1136 C CA . VAL A 1 155 ? 1.651 7.405 -12.521 1.00 91.62 155 VAL A CA 1
ATOM 1137 C C . VAL A 1 155 ? 0.731 6.289 -12.022 1.00 91.62 155 VAL A C 1
ATOM 1139 O O . VAL A 1 155 ? 1.015 5.116 -12.259 1.00 91.62 155 VAL A O 1
ATOM 1142 N N . GLU A 1 156 ? -0.391 6.634 -11.392 1.00 93.12 156 GLU A N 1
ATOM 1143 C CA . GLU A 1 156 ? -1.427 5.68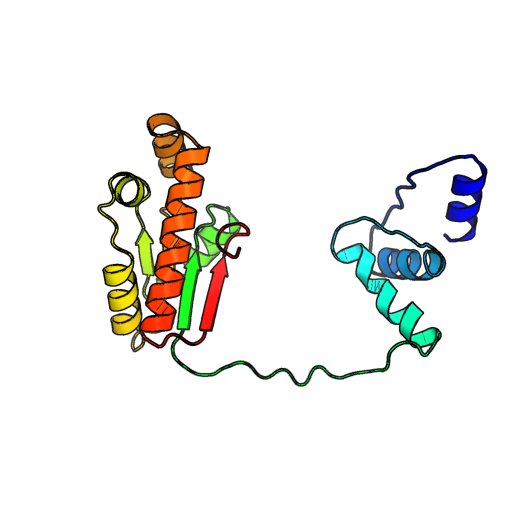1 -10.975 1.00 93.12 156 GLU A CA 1
ATOM 1144 C C . GLU A 1 156 ? -1.980 4.908 -12.177 1.00 93.12 156 GLU A C 1
ATOM 1146 O O . GLU A 1 156 ? -1.983 3.677 -12.176 1.00 93.12 156 GLU A O 1
ATOM 1151 N N . GLY A 1 157 ? -2.352 5.613 -13.250 1.00 95.25 157 GLY A N 1
ATOM 1152 C CA . GLY A 1 157 ? -2.834 4.999 -14.486 1.00 95.25 157 GLY A CA 1
ATOM 1153 C C . GLY A 1 157 ? -1.810 4.056 -15.123 1.00 95.25 157 GLY A C 1
ATOM 1154 O O . GLY A 1 157 ? -2.171 2.967 -15.574 1.00 95.25 157 GLY A O 1
ATOM 1155 N N . PHE A 1 158 ? -0.526 4.426 -15.108 1.00 96.75 158 PHE A N 1
ATOM 1156 C CA . PHE A 1 158 ? 0.555 3.562 -15.580 1.00 96.75 158 PHE A CA 1
ATOM 1157 C C . PHE A 1 158 ? 0.659 2.273 -14.755 1.00 96.75 158 PHE A C 1
ATOM 1159 O O . PHE A 1 158 ? 0.731 1.186 -15.330 1.00 96.75 158 PHE A O 1
ATOM 1166 N N . PHE A 1 159 ? 0.651 2.364 -13.421 1.00 97.19 159 PHE A N 1
ATOM 1167 C CA . PHE A 1 159 ? 0.731 1.180 -12.561 1.00 97.19 159 PHE A CA 1
ATOM 1168 C C . PHE A 1 159 ? -0.512 0.295 -12.660 1.00 97.19 159 PHE A C 1
ATOM 1170 O O . PHE A 1 159 ? -0.372 -0.930 -12.660 1.00 97.19 159 PHE A O 1
ATOM 1177 N N . GLY A 1 160 ? -1.698 0.889 -12.808 1.00 97.62 160 GLY A N 1
ATOM 1178 C CA . GLY A 1 160 ? -2.937 0.156 -13.061 1.00 97.62 160 GLY A CA 1
ATOM 1179 C C . GLY A 1 160 ? -2.869 -0.650 -14.359 1.00 97.62 160 GLY A C 1
ATOM 1180 O O . GLY A 1 160 ? -3.174 -1.845 -14.371 1.00 97.62 160 GLY A O 1
ATOM 1181 N N . GLU A 1 161 ? -2.391 -0.040 -15.447 1.00 98.19 161 GLU A N 1
ATOM 1182 C CA . GLU A 1 161 ? -2.217 -0.750 -16.716 1.00 98.19 161 GLU A CA 1
ATOM 1183 C C . GLU A 1 161 ? -1.102 -1.803 -16.639 1.00 98.19 161 GLU A C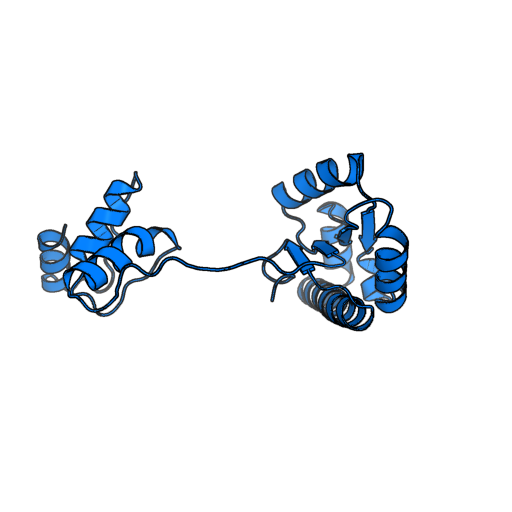 1
ATOM 1185 O O . GLU A 1 161 ? -1.283 -2.929 -17.099 1.00 98.19 161 GLU A O 1
ATOM 1190 N N . LEU A 1 162 ? 0.020 -1.505 -15.980 1.00 98.44 162 LEU A N 1
ATOM 1191 C CA . LEU A 1 162 ? 1.083 -2.485 -15.748 1.00 98.44 162 LEU A CA 1
ATOM 1192 C C . LEU A 1 162 ? 0.566 -3.702 -14.969 1.00 98.44 162 LEU A C 1
ATOM 1194 O O . LEU A 1 162 ? 0.867 -4.835 -15.338 1.00 98.44 162 LEU A O 1
ATOM 1198 N N . ALA A 1 163 ? -0.247 -3.502 -13.931 1.00 98.31 163 ALA A N 1
ATOM 1199 C CA . ALA A 1 163 ? -0.866 -4.600 -13.196 1.00 98.31 163 ALA A CA 1
ATOM 1200 C C . ALA A 1 163 ? -1.744 -5.470 -14.113 1.00 98.31 163 ALA A C 1
ATOM 1202 O O . ALA A 1 163 ? -1.649 -6.700 -14.065 1.00 98.31 163 ALA A O 1
ATOM 1203 N N . ARG A 1 164 ? -2.541 -4.857 -15.002 1.00 98.38 164 ARG A N 1
ATOM 1204 C CA . ARG A 1 164 ? -3.334 -5.590 -16.006 1.00 98.38 164 ARG A CA 1
ATOM 1205 C C . ARG A 1 164 ? -2.451 -6.399 -16.951 1.00 98.38 164 ARG A C 1
ATOM 1207 O O . ARG A 1 164 ? -2.735 -7.576 -17.179 1.00 98.38 164 ARG A O 1
ATOM 1214 N N . GLN A 1 165 ? -1.372 -5.803 -17.454 1.00 98.50 165 GLN A N 1
ATOM 1215 C CA . GLN A 1 165 ? -0.430 -6.481 -18.343 1.00 98.50 165 GLN A CA 1
ATOM 1216 C C . GLN A 1 165 ? 0.266 -7.650 -17.641 1.00 98.50 165 GLN A C 1
ATOM 1218 O O . GLN A 1 165 ? 0.330 -8.743 -18.196 1.00 98.50 165 GLN A O 1
ATOM 1223 N N . LEU A 1 166 ? 0.707 -7.485 -16.394 1.00 98.31 166 LEU A N 1
ATOM 1224 C CA . LEU A 1 166 ? 1.323 -8.562 -15.615 1.00 98.31 166 LEU A CA 1
ATOM 1225 C C . LEU A 1 166 ? 0.381 -9.756 -15.431 1.00 98.31 166 LEU A C 1
ATOM 1227 O O . LEU A 1 166 ? 0.801 -10.902 -15.602 1.00 98.31 166 LEU A O 1
ATOM 1231 N N . LEU A 1 167 ? -0.896 -9.505 -15.129 1.00 97.12 167 LEU A N 1
ATOM 1232 C CA . LEU A 1 167 ? -1.902 -10.565 -15.028 1.00 97.12 167 LEU A CA 1
ATOM 1233 C C . LEU A 1 167 ? -2.123 -11.268 -16.375 1.00 97.12 167 LEU A C 1
ATOM 1235 O O . LEU A 1 167 ? -2.187 -12.498 -16.409 1.00 97.12 167 LEU A O 1
ATOM 1239 N N . ALA A 1 168 ? -2.191 -10.512 -17.477 1.00 97.69 168 ALA A N 1
ATOM 1240 C CA . ALA A 1 168 ? -2.304 -11.067 -18.828 1.00 97.69 168 ALA A CA 1
ATOM 1241 C C . ALA A 1 168 ? -1.092 -11.939 -19.209 1.00 97.69 168 ALA A C 1
ATOM 1243 O O . ALA A 1 168 ? -1.250 -12.943 -19.899 1.00 97.69 168 ALA A O 1
ATOM 1244 N N . HIS A 1 169 ? 0.092 -11.615 -18.685 1.00 95.94 169 HIS A N 1
ATOM 1245 C CA . HIS A 1 169 ? 1.328 -12.378 -18.867 1.00 95.94 169 HIS A CA 1
ATOM 1246 C C . HIS A 1 169 ? 1.536 -13.493 -17.821 1.00 95.94 169 HIS A C 1
ATOM 1248 O O . HIS A 1 169 ? 2.606 -14.097 -17.746 1.00 95.94 169 HIS A O 1
ATOM 1254 N N . GLY A 1 170 ? 0.519 -13.805 -17.012 1.00 96.00 170 GLY A N 1
ATOM 1255 C CA . GLY A 1 170 ? 0.522 -14.973 -16.129 1.00 96.00 170 GLY A CA 1
ATOM 1256 C C . GLY A 1 170 ? 1.057 -14.737 -14.715 1.00 96.00 170 GLY A C 1
ATOM 1257 O O . GLY A 1 170 ? 1.196 -15.704 -13.961 1.00 96.00 170 GLY A O 1
ATOM 1258 N N . VAL A 1 171 ? 1.304 -13.488 -14.303 1.00 97.69 171 VAL A N 1
ATOM 1259 C CA . VAL A 1 171 ? 1.559 -13.170 -12.889 1.00 97.69 171 VAL A CA 1
ATOM 1260 C C . VAL A 1 171 ? 0.340 -13.540 -12.046 1.00 97.69 171 VAL A C 1
ATOM 1262 O O . VAL A 1 171 ? -0.806 -13.290 -12.412 1.00 97.69 171 VAL A O 1
ATOM 1265 N N . ARG A 1 172 ? 0.586 -14.189 -10.904 1.00 96.69 172 ARG A N 1
ATOM 1266 C CA . ARG A 1 172 ? -0.457 -14.707 -10.000 1.00 96.69 172 ARG A CA 1
ATOM 1267 C C . ARG A 1 172 ? -0.470 -14.018 -8.645 1.00 96.69 172 ARG A C 1
ATOM 1269 O O . ARG A 1 172 ? -1.423 -14.192 -7.888 1.00 96.69 172 ARG A O 1
ATOM 1276 N N . ARG A 1 173 ? 0.591 -13.277 -8.328 1.00 97.25 173 ARG A N 1
ATOM 1277 C CA . ARG A 1 173 ? 0.775 -12.584 -7.055 1.00 97.25 173 ARG A CA 1
ATOM 1278 C C . ARG A 1 173 ? 1.331 -11.191 -7.305 1.00 97.25 173 ARG A C 1
ATOM 1280 O O . ARG A 1 173 ? 2.409 -11.054 -7.879 1.00 97.25 173 ARG A O 1
ATOM 1287 N N . LEU A 1 174 ? 0.614 -10.181 -6.839 1.00 97.31 174 LEU A N 1
ATOM 1288 C CA . LEU A 1 174 ? 1.069 -8.798 -6.856 1.00 97.31 174 LEU A CA 1
ATOM 1289 C C . LEU A 1 174 ? 1.267 -8.336 -5.419 1.00 97.31 174 LEU A C 1
ATOM 1291 O O . LEU A 1 174 ? 0.393 -8.527 -4.576 1.00 97.31 174 LEU A O 1
ATOM 1295 N N . VAL A 1 175 ? 2.430 -7.756 -5.152 1.00 96.94 175 VAL A N 1
ATOM 1296 C CA . VAL A 1 175 ? 2.695 -7.014 -3.920 1.00 96.94 175 VAL A CA 1
ATOM 1297 C C . VAL A 1 175 ? 2.724 -5.543 -4.294 1.00 96.94 175 VAL A C 1
ATOM 1299 O O . VAL A 1 175 ? 3.538 -5.139 -5.120 1.00 96.94 175 VAL A O 1
ATOM 1302 N N . THR A 1 176 ? 1.844 -4.744 -3.706 1.00 96.81 176 THR A N 1
ATOM 1303 C CA . THR A 1 176 ? 1.774 -3.304 -3.959 1.00 96.81 176 THR A CA 1
ATOM 1304 C C . THR A 1 176 ? 2.304 -2.518 -2.764 1.00 96.81 176 THR A C 1
ATOM 1306 O O . THR A 1 176 ? 2.210 -2.953 -1.615 1.00 96.81 176 THR A O 1
ATOM 1309 N N . ALA A 1 177 ? 2.883 -1.348 -3.028 1.00 94.00 177 ALA A N 1
ATOM 1310 C CA . ALA A 1 177 ? 3.327 -0.415 -2.001 1.00 94.00 177 ALA A CA 1
ATOM 1311 C C . ALA A 1 177 ? 2.894 1.017 -2.347 1.00 94.00 177 ALA A C 1
ATOM 1313 O O . ALA A 1 177 ? 3.359 1.606 -3.325 1.00 94.00 177 ALA A O 1
ATOM 1314 N N . GLY A 1 178 ? 2.030 1.572 -1.493 1.00 88.94 178 GLY A N 1
ATOM 1315 C CA . GLY A 1 178 ? 1.354 2.859 -1.679 1.00 88.94 178 GLY A CA 1
ATOM 1316 C C . GLY A 1 178 ? -0.158 2.674 -1.734 1.00 88.94 178 GLY A C 1
ATOM 1317 O O . GLY A 1 178 ? -0.624 1.751 -2.393 1.00 88.94 178 GLY A O 1
ATOM 1318 N N . GLY A 1 179 ? -0.907 3.525 -1.025 1.00 87.44 179 GLY A N 1
ATOM 1319 C CA . GLY A 1 179 ? -2.374 3.463 -0.983 1.00 87.44 179 GLY A CA 1
ATOM 1320 C C . GLY A 1 179 ? -2.982 3.581 -2.378 1.00 87.44 179 GLY A C 1
ATOM 1321 O O . GLY A 1 179 ? -3.629 2.645 -2.828 1.00 87.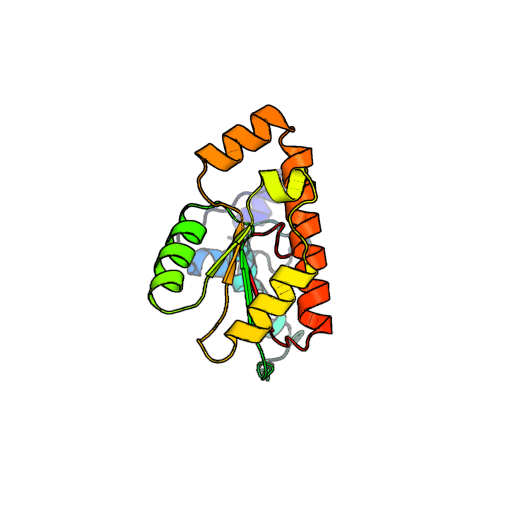44 179 GLY A O 1
ATOM 1322 N N . GLU A 1 180 ? -2.645 4.656 -3.093 1.00 88.88 180 GLU A N 1
ATOM 1323 C CA . GLU A 1 180 ? -3.124 4.896 -4.464 1.00 88.88 180 GLU A CA 1
ATOM 1324 C C . GLU A 1 180 ? -2.624 3.850 -5.469 1.00 88.88 180 GLU A C 1
ATOM 1326 O O . GLU A 1 180 ? -3.341 3.472 -6.378 1.00 88.88 180 GLU A O 1
ATOM 1331 N N . THR A 1 181 ? -1.413 3.309 -5.289 1.00 91.62 181 THR A N 1
ATOM 1332 C CA . THR A 1 181 ? -0.907 2.210 -6.139 1.00 91.62 181 THR A CA 1
ATOM 1333 C C . THR A 1 181 ? -1.646 0.893 -5.895 1.00 91.62 181 THR A C 1
ATOM 1335 O O . THR A 1 181 ? -1.609 -0.001 -6.735 1.00 91.62 181 THR A O 1
ATOM 1338 N N . SER A 1 182 ? -2.222 0.727 -4.703 1.00 93.38 182 SER A N 1
ATOM 1339 C CA . SER A 1 182 ? -2.941 -0.491 -4.322 1.00 93.38 182 SER A CA 1
ATOM 1340 C C . SER A 1 182 ? -4.425 -0.437 -4.678 1.00 93.38 182 SER A C 1
ATOM 1342 O O . SER A 1 182 ? -5.034 -1.504 -4.747 1.00 93.38 182 SER A O 1
ATOM 1344 N N . GLY A 1 183 ? -4.990 0.766 -4.828 1.00 90.19 183 GLY A N 1
ATOM 1345 C CA . GLY A 1 183 ? -6.344 0.989 -5.344 1.00 90.19 183 GLY A CA 1
ATOM 1346 C C . GLY A 1 183 ? -6.451 0.618 -6.815 1.00 90.19 183 GLY A C 1
ATOM 1347 O O . GLY A 1 183 ? -7.494 0.028 -7.173 1.00 90.19 183 GLY A O 1
#

Sequence (183 aa):
IRDALEAAAASGSRYIVVDAILDKDLIAIGEAAESDVLLSGGSGIALGLPTNFRRAGLIGRAAMDWMGKQGPAAVLCGSCSAMSRRQIAEHRKSHPTRVVEVDAVMDRAANPVEYAEWVIGQQQHGLPLVFSSAEPEAVAAAQKHHGKERVATAVEGFFGELARQLLAHGVRRLVTAGGETSG

Radius of gyration: 22.82 Å; chains: 1; bounding box: 47×43×56 Å

Secondary structure (DSSP, 8-state):
-HHHHHHHHHTT-S------SSHHHHHHHHHHTTT-S---SSGGGGSSHHHHHHHTTSS--------PPPS-EEEEE----HHHHHHHHHHTTTS-EEEE-HHHHHTT---HHHHHHHHHHTGGGS--EEEE---HHHHHHHHHHH-HHHHHHHHHHHHHHHHHHHHHTT--EEEEESHHHH-

pLDDT: mean 92.73, std 6.51, range [60.72, 98.5]

Foldseek 3Di:
DLVVVVVCVVVPDPDDDDDDPDLVSLLVLLVSCLVPPDDDDPPSNCSNPVVSCVVVVNDDPDDPPDDDDDDQEEEEEADLDPVSVVVCVVCVVQAAEDEDELVCLVVVVDDLLVVLVVSVVRRVSDHYYYYYPNDPVSLVVCCVVPNNVSSLVSSLVSLVVNVVNNVVVPHDYYHYHDPSSVD